Protein AF-A0A0B6XV13-F1 (afdb_monomer_lite)

Organism: NCBI:txid1028688

Radius of gyration: 22.48 Å; chains: 1; bounding box: 52×18×57 Å

Sequence (74 aa):
KEQLEPGCSVLLNHKTHSVVGVLNDDVDPMVSVMKLEKAPQETYADIGGLDQQIQEIKEAVELPLTHPEYYDEM

Foldseek 3Di:
DVVDDPPWAFDADPPPRDTPGTDPPPPPVVVVVVDDPDDDPDDPVNDPDCVVVVVVCCVVPVCCVPPVVVVVVD

pLDDT: mean 82.27, std 8.17, range [53.56, 91.25]

Secondary structure (DSSP, 8-state):
-TT--TT--EEE-TTT--EEEEPP----HHHHHHS--S--S--GGGS-S-HHHHHHHIIIIIHHHH-THHHHT-

InterPro domains:
  IPR012340 Nucleic acid-binding, OB-fold [G3DSA:2.40.50.140] (1-34)
  IPR027417 P-loop containing nucleoside triphosphate hydrolase [G3DSA:3.40.50.300] (35-74)
  IPR050221 26S Proteasome Regulatory ATPase [PTHR23073] (1-73)

Structure (mmCIF, N/CA/C/O backbone):
data_AF-A0A0B6XV13-F1
#
_entry.id   AF-A0A0B6XV13-F1
#
loop_
_atom_site.group_PDB
_atom_site.id
_atom_site.type_symbol
_atom_site.label_atom_id
_atom_site.label_alt_id
_atom_site.label_comp_id
_atom_site.label_asym_id
_atom_site.label_entity_id
_atom_site.label_seq_id
_atom_site.pdbx_PDB_ins_code
_atom_site.Cartn_x
_atom_site.Cartn_y
_atom_site.Cartn_z
_atom_site.occupancy
_atom_site.B_iso_or_equiv
_atom_site.auth_seq_id
_atom_site.auth_comp_id
_atom_site.auth_asym_id
_atom_site.auth_atom_id
_atom_site.pdbx_PDB_model_num
ATOM 1 N N . LYS A 1 1 ? 6.639 -6.548 -30.570 1.00 53.56 1 LYS A N 1
ATOM 2 C CA . LYS A 1 1 ? 6.868 -5.117 -30.901 1.00 53.56 1 LYS A CA 1
ATOM 3 C C . LYS A 1 1 ? 6.176 -4.186 -29.901 1.00 53.56 1 LYS A C 1
ATOM 5 O O . LYS A 1 1 ? 6.639 -3.072 -29.758 1.00 53.56 1 LYS A O 1
ATOM 10 N N . GLU A 1 2 ? 5.140 -4.651 -29.194 1.00 63.50 2 GLU A N 1
ATOM 11 C CA . GLU A 1 2 ? 4.447 -3.890 -28.135 1.00 63.50 2 GLU A CA 1
ATOM 12 C C . GLU A 1 2 ? 5.240 -3.708 -26.832 1.00 63.50 2 GLU A C 1
ATOM 14 O O . GLU A 1 2 ? 4.901 -2.835 -26.058 1.00 63.50 2 GLU A O 1
ATOM 19 N N . GLN A 1 3 ? 6.308 -4.476 -26.596 1.00 65.31 3 GLN A N 1
ATOM 20 C CA . GLN A 1 3 ? 7.126 -4.380 -25.371 1.00 65.31 3 GLN A CA 1
ATOM 21 C C . GLN A 1 3 ? 8.373 -3.489 -25.529 1.00 65.31 3 GLN A C 1
ATOM 23 O O . GLN A 1 3 ? 9.282 -3.549 -24.711 1.00 65.31 3 GLN A O 1
ATOM 28 N N . LEU A 1 4 ? 8.495 -2.754 -26.638 1.00 75.06 4 LEU A N 1
ATOM 29 C CA . LEU A 1 4 ? 9.673 -1.935 -26.928 1.00 75.06 4 LEU A CA 1
ATOM 30 C C . LEU A 1 4 ? 9.288 -0.463 -26.859 1.00 75.06 4 LEU A C 1
ATOM 32 O O . LEU A 1 4 ? 8.839 0.110 -27.853 1.00 75.06 4 LEU A O 1
ATOM 36 N N . GLU A 1 5 ? 9.495 0.130 -25.689 1.00 79.44 5 GLU A N 1
ATOM 37 C CA . GLU A 1 5 ? 9.342 1.563 -25.463 1.00 79.44 5 GLU A CA 1
ATOM 38 C C . GLU A 1 5 ? 10.719 2.254 -25.424 1.0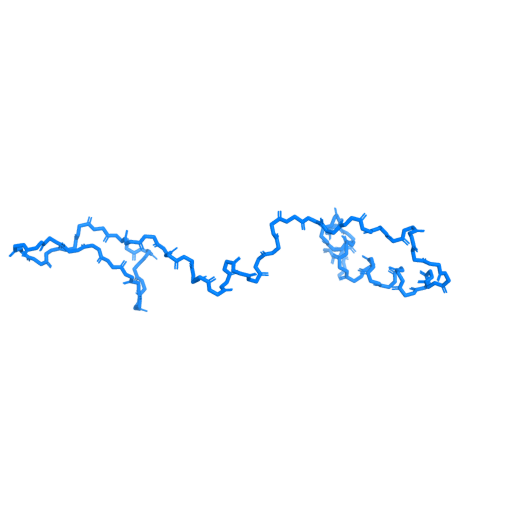0 79.44 5 GLU A C 1
ATOM 40 O O . GLU A 1 5 ? 11.732 1.629 -25.082 1.00 79.44 5 GLU A O 1
ATOM 45 N N . PRO A 1 6 ? 10.813 3.541 -25.810 1.00 78.69 6 PRO A N 1
ATOM 46 C CA . PRO A 1 6 ? 12.044 4.305 -25.647 1.00 78.69 6 PRO A CA 1
ATOM 47 C C . PRO A 1 6 ? 12.466 4.338 -24.170 1.00 78.69 6 PRO A C 1
ATOM 49 O O . PRO A 1 6 ? 11.744 4.871 -23.337 1.00 78.69 6 PRO A O 1
ATOM 52 N N . GLY A 1 7 ? 13.640 3.783 -23.857 1.00 79.44 7 GLY A N 1
ATOM 53 C CA . GLY A 1 7 ? 14.146 3.661 -22.482 1.00 79.44 7 GLY A CA 1
ATOM 54 C C . GLY A 1 7 ? 14.239 2.222 -21.966 1.00 79.44 7 GLY A C 1
ATOM 55 O O 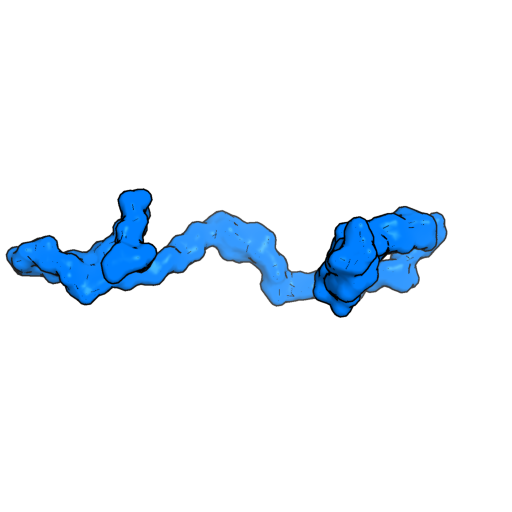. GLY A 1 7 ? 14.933 1.995 -20.980 1.00 79.44 7 GLY A O 1
ATOM 56 N N . CYS A 1 8 ? 13.635 1.245 -22.654 1.00 77.19 8 CYS A N 1
ATOM 57 C CA . CYS A 1 8 ? 13.775 -0.167 -22.298 1.00 77.19 8 CYS A CA 1
ATOM 58 C C . CYS A 1 8 ? 15.204 -0.679 -22.537 1.00 77.19 8 CYS A C 1
ATOM 60 O O . CYS A 1 8 ? 15.785 -0.493 -23.613 1.00 77.19 8 CYS A O 1
ATOM 62 N N . SER A 1 9 ? 15.744 -1.399 -21.556 1.00 81.25 9 SER A N 1
ATOM 63 C CA . SER A 1 9 ? 17.007 -2.123 -21.692 1.00 81.25 9 SER A CA 1
ATOM 64 C C . SER A 1 9 ? 16.834 -3.316 -22.637 1.00 81.25 9 SER A C 1
ATOM 66 O O . SER A 1 9 ? 15.902 -4.106 -22.508 1.00 81.25 9 SER A O 1
ATOM 68 N N . VAL A 1 10 ? 17.736 -3.474 -23.607 1.00 87.88 10 VAL A N 1
ATOM 69 C CA . VAL A 1 10 ? 17.699 -4.582 -24.575 1.00 87.88 10 VAL A CA 1
ATOM 70 C C . VAL A 1 10 ? 19.025 -5.331 -24.593 1.00 87.88 10 VAL A C 1
ATOM 72 O O . VAL A 1 10 ? 20.087 -4.766 -24.343 1.00 87.88 10 VAL A O 1
ATOM 75 N N . LEU A 1 11 ? 18.969 -6.622 -24.903 1.00 86.50 11 LEU A N 1
ATOM 76 C CA . LEU A 1 11 ? 20.141 -7.475 -25.046 1.00 86.50 11 LEU A CA 1
ATOM 77 C C . LEU A 1 11 ? 20.667 -7.389 -26.479 1.00 86.50 11 LEU A C 1
ATOM 79 O O . LEU A 1 11 ? 19.937 -7.669 -27.435 1.00 86.50 11 LEU A O 1
ATOM 83 N N . LEU A 1 12 ? 21.946 -7.043 -26.629 1.00 89.56 12 LEU A N 1
ATOM 84 C CA . LEU A 1 12 ? 22.621 -6.977 -27.924 1.00 89.56 12 LEU A CA 1
ATOM 85 C C . LEU A 1 12 ? 23.614 -8.126 -28.092 1.00 89.56 12 LEU A C 1
ATOM 87 O O . LEU A 1 12 ? 24.351 -8.490 -27.176 1.00 89.56 12 LEU A O 1
ATOM 91 N N . ASN A 1 13 ? 23.697 -8.656 -29.309 1.00 89.81 13 ASN A N 1
ATOM 92 C CA . ASN A 1 13 ? 24.767 -9.567 -29.692 1.00 89.81 13 ASN A CA 1
ATOM 93 C C . ASN A 1 13 ? 26.097 -8.805 -29.835 1.00 89.81 13 ASN A C 1
ATOM 95 O O . ASN A 1 13 ? 26.204 -7.889 -30.648 1.00 89.81 13 ASN A O 1
ATOM 99 N N . HIS A 1 14 ? 27.136 -9.233 -29.117 1.00 88.88 14 HIS A N 1
ATOM 100 C CA . HIS A 1 14 ? 28.419 -8.527 -29.039 1.00 88.88 14 HIS A CA 1
ATOM 101 C C . HIS A 1 14 ? 29.194 -8.402 -30.370 1.00 88.88 14 HIS A C 1
ATOM 103 O O . HIS A 1 14 ? 30.105 -7.583 -30.467 1.00 88.88 14 HIS A O 1
ATOM 109 N N . LYS A 1 15 ? 28.882 -9.217 -31.391 1.00 91.25 15 LYS A N 1
ATOM 110 C CA . LYS A 1 15 ? 29.560 -9.163 -32.705 1.00 91.25 15 LYS A CA 1
ATOM 111 C C . LYS A 1 15 ? 28.782 -8.357 -33.733 1.00 91.25 15 LYS A C 1
ATOM 113 O O . LYS A 1 15 ? 29.367 -7.595 -34.491 1.00 91.25 15 LYS A O 1
ATOM 118 N N . THR A 1 16 ? 27.469 -8.551 -33.783 1.00 90.62 16 THR A N 1
ATOM 119 C CA . THR A 1 16 ? 26.611 -8.004 -34.846 1.00 90.62 16 THR A CA 1
ATOM 120 C C . THR A 1 16 ? 25.748 -6.839 -34.382 1.00 90.62 16 THR A C 1
ATOM 122 O O . THR A 1 16 ? 25.061 -6.251 -35.209 1.00 90.62 16 THR A O 1
ATOM 125 N N . HIS A 1 17 ? 25.767 -6.508 -33.084 1.00 85.69 17 HIS A N 1
ATOM 126 C CA . HIS A 1 17 ? 24.929 -5.477 -32.458 1.00 85.69 17 HIS A CA 1
ATOM 127 C C . HIS A 1 17 ? 23.432 -5.649 -32.776 1.00 85.69 17 HIS A C 1
ATOM 129 O O . HIS A 1 17 ? 22.663 -4.693 -32.779 1.00 85.69 17 HIS A O 1
ATOM 135 N N . SER A 1 18 ? 23.010 -6.888 -33.048 1.00 87.94 18 SER A N 1
ATOM 136 C CA . SER A 1 18 ? 21.608 -7.236 -33.276 1.00 87.94 18 SER A CA 1
ATOM 137 C C . SER A 1 18 ? 20.881 -7.395 -31.944 1.00 87.94 18 SER A C 1
ATOM 139 O O . SER A 1 18 ? 21.443 -7.939 -30.990 1.00 87.94 18 SER A O 1
ATOM 141 N N . VAL A 1 19 ? 19.638 -6.916 -31.883 1.00 84.38 19 VAL A N 1
ATOM 1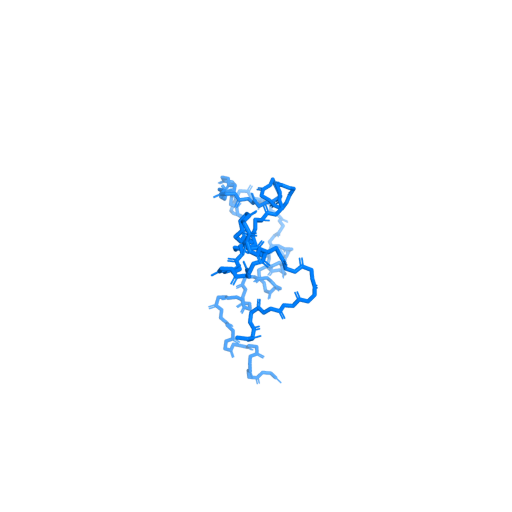42 C CA . VAL A 1 19 ? 18.778 -7.045 -30.700 1.00 84.38 19 VAL A CA 1
ATOM 143 C C . VAL A 1 19 ? 18.305 -8.492 -30.596 1.00 84.38 19 VAL A C 1
ATOM 145 O O . VAL A 1 19 ? 17.593 -8.979 -31.472 1.00 84.38 19 VAL A O 1
ATOM 148 N N . VAL A 1 20 ? 18.728 -9.181 -29.538 1.00 84.44 20 VAL A N 1
ATOM 149 C CA . VAL A 1 20 ? 18.398 -10.592 -29.277 1.00 84.44 20 VAL A CA 1
ATOM 150 C C . VAL A 1 20 ? 17.130 -10.710 -28.429 1.00 84.44 20 VAL A C 1
ATOM 152 O O . VAL A 1 20 ? 16.380 -11.671 -28.574 1.00 84.44 20 VAL A O 1
ATOM 155 N N . GLY A 1 21 ? 16.860 -9.720 -27.576 1.00 80.94 21 GLY A N 1
ATOM 156 C CA . GLY A 1 21 ? 15.681 -9.692 -26.715 1.00 80.94 21 GLY A CA 1
ATOM 157 C C . GLY A 1 21 ? 15.602 -8.420 -25.878 1.00 80.94 21 GLY A C 1
ATOM 158 O O . GLY A 1 21 ? 16.524 -7.606 -25.886 1.00 80.94 21 GLY A O 1
ATOM 159 N N . VAL A 1 22 ? 14.493 -8.255 -25.164 1.00 82.38 22 VAL A N 1
ATOM 160 C CA . VAL A 1 22 ? 14.310 -7.192 -24.168 1.00 82.38 22 VAL A CA 1
ATOM 161 C C . VAL A 1 22 ? 14.781 -7.731 -22.819 1.00 82.38 22 VAL A C 1
ATOM 163 O O . VAL A 1 22 ? 14.510 -8.888 -22.495 1.00 82.38 22 VAL A O 1
ATOM 166 N N . LEU A 1 23 ? 15.541 -6.931 -22.075 1.00 79.19 23 LEU A N 1
ATOM 167 C CA . LEU A 1 23 ? 15.858 -7.233 -20.684 1.00 79.19 23 LEU A CA 1
ATOM 168 C C . LEU A 1 23 ? 14.627 -6.848 -19.858 1.00 79.19 23 LEU A C 1
ATOM 170 O O . LEU A 1 23 ? 14.126 -5.738 -20.013 1.00 79.19 23 LEU A O 1
ATOM 174 N N . ASN A 1 24 ? 14.116 -7.765 -19.033 1.00 71.44 24 ASN A N 1
ATOM 175 C CA . ASN A 1 24 ? 12.997 -7.449 -18.141 1.00 71.44 24 ASN A CA 1
ATOM 176 C C . ASN A 1 24 ? 13.383 -6.276 -17.238 1.00 71.44 24 ASN A C 1
ATOM 178 O O . ASN A 1 24 ? 14.550 -6.187 -16.860 1.00 71.44 24 ASN A O 1
ATOM 182 N N . ASP A 1 25 ? 12.424 -5.413 -16.896 1.00 69.62 25 ASP A N 1
ATOM 183 C CA . ASP A 1 25 ? 12.657 -4.297 -15.983 1.00 69.62 25 ASP A CA 1
ATOM 184 C C . ASP A 1 25 ? 13.293 -4.804 -14.686 1.00 69.62 25 ASP A C 1
ATOM 186 O O . ASP A 1 25 ? 12.636 -5.417 -13.837 1.00 69.62 25 ASP A O 1
ATOM 190 N N . ASP A 1 26 ? 14.597 -4.560 -14.550 1.00 65.56 26 ASP A N 1
ATOM 191 C CA . ASP A 1 26 ? 15.292 -4.646 -13.280 1.00 65.56 26 ASP A CA 1
ATOM 192 C C . ASP A 1 26 ? 14.621 -3.611 -12.381 1.00 65.56 26 ASP A C 1
ATOM 194 O O . ASP A 1 26 ? 14.812 -2.404 -12.535 1.00 65.56 26 ASP A O 1
ATOM 198 N N . VAL A 1 27 ? 13.746 -4.087 -11.492 1.00 68.44 27 VAL A N 1
ATOM 199 C CA . VAL A 1 27 ? 13.069 -3.229 -10.524 1.00 68.44 27 VAL A CA 1
ATOM 200 C C . VAL A 1 27 ? 14.125 -2.419 -9.787 1.00 68.44 27 VAL A C 1
ATOM 202 O O . VAL A 1 27 ? 15.060 -2.983 -9.213 1.00 68.44 27 VAL A O 1
ATOM 205 N N . ASP A 1 28 ? 13.979 -1.094 -9.824 1.00 78.06 28 ASP A N 1
ATOM 206 C CA . ASP A 1 28 ? 14.957 -0.200 -9.218 1.00 78.06 28 ASP A CA 1
ATOM 207 C C . ASP A 1 28 ? 15.200 -0.621 -7.753 1.00 78.06 28 ASP A C 1
ATOM 209 O O . ASP A 1 28 ? 14.240 -0.883 -7.008 1.00 78.06 28 ASP A O 1
ATOM 213 N N . PRO A 1 29 ? 16.466 -0.743 -7.317 1.00 78.12 29 PRO A N 1
ATOM 214 C CA . PRO A 1 29 ? 16.774 -1.198 -5.970 1.00 78.12 29 PRO A CA 1
ATOM 215 C C . PRO A 1 29 ? 16.137 -0.309 -4.889 1.00 78.12 29 PRO A C 1
ATOM 217 O O . PRO A 1 29 ? 15.790 -0.821 -3.827 1.00 78.12 29 PRO A O 1
ATOM 220 N N . MET A 1 30 ? 15.891 0.982 -5.149 1.00 76.88 30 MET A N 1
ATOM 221 C CA . MET A 1 30 ? 15.162 1.864 -4.229 1.00 76.88 30 MET A CA 1
ATOM 222 C C . MET A 1 30 ? 13.691 1.463 -4.086 1.00 76.88 30 MET A C 1
ATOM 224 O O . MET A 1 30 ? 13.159 1.488 -2.977 1.00 76.88 30 MET A O 1
ATOM 228 N N . VAL A 1 31 ? 13.038 1.033 -5.171 1.00 82.31 31 VAL A N 1
ATOM 229 C CA . VAL A 1 31 ? 11.653 0.533 -5.121 1.00 82.31 31 VAL A CA 1
ATOM 230 C C . VAL A 1 31 ? 11.588 -0.757 -4.312 1.00 82.31 31 VAL A C 1
ATOM 232 O O . VAL A 1 31 ? 10.664 -0.945 -3.525 1.00 82.31 31 VAL A O 1
ATOM 235 N N . SER A 1 32 ? 12.585 -1.628 -4.457 1.00 78.69 32 SER A N 1
ATOM 236 C CA . SER A 1 32 ? 12.676 -2.858 -3.664 1.00 78.69 32 SER A CA 1
ATOM 237 C C . SER A 1 32 ? 12.853 -2.577 -2.167 1.00 78.69 32 SER A C 1
ATOM 239 O O . SER A 1 32 ? 12.269 -3.283 -1.356 1.00 78.69 32 SER A O 1
ATOM 241 N N . VAL A 1 33 ? 13.579 -1.516 -1.791 1.00 80.94 33 VAL A N 1
ATOM 242 C CA . VAL A 1 33 ? 13.718 -1.082 -0.385 1.00 80.94 33 VAL A CA 1
ATOM 243 C C . VAL A 1 33 ? 12.417 -0.502 0.179 1.00 80.94 33 VAL A C 1
ATOM 245 O O . VAL A 1 33 ? 12.127 -0.674 1.360 1.00 80.94 33 VAL A O 1
ATOM 248 N N . MET A 1 34 ? 11.629 0.193 -0.643 1.00 84.12 34 MET A N 1
ATOM 249 C CA . MET A 1 34 ? 10.350 0.781 -0.220 1.00 84.12 34 MET A CA 1
ATOM 250 C C . MET A 1 34 ? 9.204 -0.236 -0.172 1.00 84.12 34 MET A C 1
ATOM 252 O O . MET A 1 34 ? 8.189 0.012 0.481 1.00 84.12 34 MET A O 1
ATOM 256 N N . LYS A 1 35 ? 9.340 -1.373 -0.860 1.00 81.81 35 LYS A N 1
ATOM 257 C CA . LYS A 1 35 ? 8.361 -2.457 -0.806 1.00 81.81 35 LYS A CA 1
ATOM 258 C C . LYS A 1 35 ? 8.424 -3.143 0.551 1.00 81.81 35 LYS A C 1
ATOM 260 O O . LYS A 1 35 ? 9.444 -3.695 0.952 1.00 81.81 35 LYS A O 1
ATOM 265 N N . LEU A 1 36 ? 7.291 -3.152 1.238 1.00 80.44 36 LEU A N 1
ATOM 266 C CA . LEU A 1 36 ? 7.145 -3.898 2.473 1.00 80.44 36 LEU A CA 1
ATOM 267 C C . LEU A 1 36 ? 6.941 -5.387 2.147 1.00 80.44 36 LEU A C 1
ATOM 269 O O . LEU A 1 36 ? 5.896 -5.768 1.627 1.00 80.44 36 LEU A O 1
ATOM 273 N N . GLU A 1 37 ? 7.927 -6.235 2.450 1.00 77.81 37 GLU A N 1
ATOM 274 C CA . GLU A 1 37 ? 7.813 -7.688 2.220 1.00 77.81 37 GLU A CA 1
ATOM 275 C C . GLU A 1 37 ? 6.924 -8.400 3.251 1.00 77.81 37 GLU A C 1
ATOM 277 O O . GLU A 1 37 ? 6.369 -9.461 2.969 1.00 77.81 37 GLU A O 1
ATOM 282 N N . LYS A 1 38 ? 6.808 -7.852 4.466 1.00 83.56 38 LYS A N 1
ATOM 283 C CA . LYS A 1 38 ? 6.078 -8.472 5.579 1.00 83.56 38 LYS A CA 1
ATOM 284 C C . LYS A 1 38 ? 5.146 -7.472 6.235 1.00 83.56 38 LYS A C 1
ATOM 286 O O . LYS A 1 38 ? 5.563 -6.363 6.554 1.00 83.56 38 LYS A O 1
ATOM 291 N N . ALA A 1 39 ? 3.913 -7.899 6.485 1.00 83.44 39 ALA A N 1
ATOM 292 C CA . ALA A 1 39 ? 2.958 -7.107 7.243 1.00 83.44 39 ALA A CA 1
ATOM 293 C C . ALA A 1 39 ? 3.495 -6.798 8.659 1.00 83.44 39 ALA A C 1
ATOM 295 O O . ALA A 1 39 ? 4.200 -7.634 9.240 1.00 83.44 39 ALA A O 1
ATOM 296 N N . PRO A 1 40 ? 3.180 -5.614 9.215 1.00 86.00 40 PRO A N 1
ATOM 297 C CA . PRO A 1 40 ? 3.469 -5.309 10.610 1.00 86.00 40 PRO A CA 1
ATOM 298 C C . PRO A 1 40 ? 2.695 -6.253 11.544 1.00 86.00 40 PRO A C 1
ATOM 300 O O . PRO A 1 40 ? 1.692 -6.846 11.152 1.00 86.00 40 PRO A O 1
ATOM 303 N N . GLN A 1 41 ? 3.180 -6.407 12.779 1.00 84.69 41 GLN A N 1
ATOM 304 C CA . GLN A 1 41 ? 2.582 -7.323 13.759 1.00 84.69 41 GLN A CA 1
ATOM 305 C C . GLN A 1 41 ? 1.329 -6.746 14.438 1.00 84.69 41 GLN A C 1
ATOM 307 O O . GLN A 1 41 ? 0.453 -7.509 14.837 1.00 84.69 41 GLN A O 1
ATOM 312 N N . GLU A 1 42 ? 1.249 -5.421 14.553 1.00 87.44 42 GLU A N 1
ATOM 313 C CA . GLU A 1 42 ? 0.159 -4.722 15.236 1.00 87.44 42 GLU A CA 1
ATOM 314 C C . GLU A 1 42 ? -1.123 -4.728 14.400 1.00 87.44 42 GLU A C 1
ATOM 316 O O . GLU A 1 42 ? -1.100 -4.511 13.184 1.00 87.44 42 GLU A O 1
ATOM 321 N N . THR A 1 43 ? -2.256 -4.922 15.064 1.00 86.69 43 THR A N 1
ATOM 322 C CA . THR A 1 43 ? -3.583 -4.915 14.447 1.00 86.69 43 THR A CA 1
ATOM 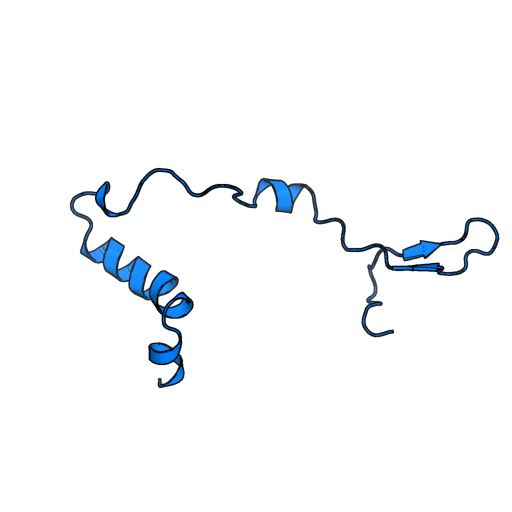323 C C . THR A 1 43 ? -4.397 -3.711 14.909 1.00 86.69 43 THR A C 1
ATOM 325 O O . THR A 1 43 ? -4.116 -3.099 15.936 1.00 86.69 43 THR A O 1
ATOM 328 N N . TYR A 1 44 ? -5.475 -3.379 14.190 1.00 85.62 44 TYR A N 1
ATOM 329 C CA . TYR A 1 44 ? -6.392 -2.316 14.625 1.00 85.62 44 TYR A CA 1
ATOM 330 C C . TYR A 1 44 ? -7.018 -2.575 16.006 1.00 85.62 44 TYR A C 1
ATOM 332 O O . TYR A 1 44 ? -7.445 -1.625 16.652 1.00 85.62 44 TYR A O 1
ATOM 340 N N . ALA A 1 45 ? -7.063 -3.831 16.467 1.00 85.00 45 ALA A N 1
ATOM 341 C CA . ALA A 1 45 ? -7.557 -4.177 17.799 1.00 85.00 45 ALA A CA 1
ATOM 342 C C . ALA A 1 45 ? -6.595 -3.748 18.924 1.00 85.00 45 ALA A C 1
ATOM 344 O O . ALA A 1 45 ? -7.032 -3.572 20.060 1.00 85.00 45 ALA A O 1
ATOM 345 N N . ASP A 1 46 ? -5.314 -3.546 18.605 1.00 86.56 46 ASP A N 1
ATOM 346 C CA . ASP A 1 46 ? -4.293 -3.090 19.552 1.00 86.56 46 ASP A CA 1
ATOM 347 C C . ASP A 1 46 ? -4.326 -1.557 19.745 1.00 86.56 46 ASP A C 1
ATOM 349 O O . ASP A 1 46 ? -3.703 -1.017 20.661 1.00 86.56 46 ASP A O 1
ATOM 353 N N . ILE A 1 47 ? -5.092 -0.836 18.914 1.00 84.56 47 ILE A N 1
ATOM 354 C CA . ILE A 1 47 ? -5.232 0.624 18.949 1.00 84.56 47 ILE A CA 1
ATOM 355 C C . ILE A 1 47 ? -6.523 0.999 19.694 1.00 84.56 47 ILE A C 1
ATOM 357 O O . ILE A 1 47 ? -7.624 0.861 19.171 1.00 84.56 47 ILE A O 1
ATOM 361 N N . GLY A 1 48 ? -6.402 1.510 20.923 1.00 89.31 48 GLY A N 1
ATOM 362 C CA . GLY A 1 48 ? -7.556 1.895 21.747 1.00 89.31 48 GLY A CA 1
ATOM 363 C C . GLY A 1 48 ? -8.070 3.323 21.510 1.00 89.31 48 GLY A C 1
ATOM 364 O O . GLY A 1 48 ? -7.284 4.266 21.427 1.00 89.31 48 GLY A O 1
ATOM 365 N N . GLY A 1 49 ? -9.399 3.496 21.492 1.00 89.62 49 GLY A N 1
ATOM 366 C CA . GLY A 1 49 ? -10.083 4.798 21.587 1.00 89.62 49 GLY A CA 1
ATOM 367 C C . GLY A 1 49 ? -10.190 5.612 20.292 1.00 89.62 49 GLY A C 1
ATOM 368 O O . GLY A 1 49 ? -10.665 6.745 20.333 1.00 89.62 49 GLY A O 1
ATOM 369 N N . LEU A 1 50 ? -9.755 5.052 19.160 1.00 89.38 50 LEU A N 1
ATOM 370 C CA . LEU A 1 50 ? -9.776 5.688 17.835 1.00 89.38 50 LEU A CA 1
ATOM 371 C C . LEU A 1 50 ? -10.738 4.980 16.870 1.00 89.38 50 LEU A C 1
ATOM 373 O O . LEU A 1 50 ? -10.478 4.901 15.672 1.00 89.38 50 LEU A O 1
ATOM 377 N N . ASP A 1 51 ? -11.845 4.444 17.385 1.00 88.50 51 ASP A N 1
ATOM 378 C CA . ASP A 1 51 ? -12.781 3.627 16.606 1.00 88.50 51 ASP A CA 1
ATOM 379 C C . ASP A 1 51 ? -13.324 4.362 15.370 1.00 88.50 51 ASP A C 1
ATOM 381 O O . ASP A 1 51 ? -13.404 3.776 14.291 1.00 88.50 51 ASP A O 1
ATOM 385 N N . GLN A 1 52 ? -13.620 5.662 15.497 1.00 91.19 52 GLN A N 1
ATOM 386 C CA . GLN A 1 52 ? -14.116 6.474 14.383 1.00 91.19 52 GLN A CA 1
ATOM 387 C C . GLN A 1 52 ? -13.066 6.613 13.268 1.00 91.19 52 GLN A C 1
ATOM 389 O O . GLN A 1 52 ? -13.364 6.382 12.101 1.00 91.19 52 GLN A O 1
ATOM 394 N N . GLN A 1 53 ? -11.822 6.946 13.616 1.00 90.56 53 GLN A N 1
ATOM 395 C CA . GLN A 1 53 ? -10.740 7.120 12.644 1.00 90.56 53 GLN A CA 1
ATOM 396 C C . GLN A 1 53 ? -10.353 5.790 11.986 1.00 90.56 53 GLN A C 1
ATOM 398 O O . GLN A 1 53 ? -10.043 5.753 10.797 1.00 90.56 53 GLN A O 1
ATOM 403 N N . ILE A 1 54 ? -10.387 4.690 12.747 1.00 89.62 54 ILE A N 1
ATOM 404 C CA . ILE A 1 54 ? -10.156 3.344 12.213 1.00 89.62 54 ILE A CA 1
ATOM 405 C C . ILE A 1 54 ? -11.244 2.992 11.194 1.00 89.62 54 ILE A C 1
ATOM 407 O O . ILE A 1 54 ? -10.922 2.463 10.132 1.00 89.62 54 ILE A O 1
ATOM 411 N N . GLN A 1 55 ? -12.512 3.300 11.483 1.00 89.81 55 GLN A N 1
ATOM 412 C CA . GLN A 1 55 ? -13.610 3.070 10.545 1.00 89.81 55 GLN A CA 1
ATOM 413 C C . GLN A 1 55 ? -13.431 3.881 9.252 1.00 89.81 55 GLN A C 1
ATOM 415 O O . GLN A 1 55 ? -13.516 3.305 8.170 1.00 89.81 55 GLN A O 1
ATOM 420 N N . GLU A 1 56 ? -13.097 5.171 9.350 1.00 90.50 56 GLU A N 1
ATOM 421 C CA . GLU A 1 56 ? -12.857 6.028 8.177 1.00 90.50 56 GLU A CA 1
ATOM 422 C C . GLU A 1 56 ? -11.731 5.482 7.278 1.00 90.50 56 GLU A C 1
ATOM 424 O O . GLU A 1 56 ? -11.877 5.430 6.057 1.00 90.50 56 GLU A O 1
ATOM 429 N N . ILE A 1 57 ? -10.620 5.011 7.861 1.00 89.94 57 ILE A N 1
ATOM 430 C CA . ILE A 1 57 ? -9.521 4.407 7.087 1.00 89.94 57 ILE A CA 1
ATOM 431 C C . ILE A 1 57 ? -9.959 3.100 6.415 1.00 89.94 57 ILE A C 1
ATOM 433 O O . ILE A 1 57 ? -9.603 2.854 5.259 1.00 89.94 57 ILE A O 1
ATOM 437 N N . LYS A 1 58 ? -10.739 2.263 7.109 1.00 87.69 58 LYS A N 1
ATOM 438 C CA . LYS A 1 58 ? -11.254 1.009 6.542 1.00 87.69 58 LYS A CA 1
ATOM 439 C C . LYS A 1 58 ? -12.173 1.261 5.356 1.00 87.69 58 LYS A C 1
ATOM 441 O O . LYS A 1 58 ? -12.009 0.620 4.326 1.00 87.69 58 LYS A O 1
ATOM 446 N N . GLU A 1 59 ? -13.090 2.213 5.467 1.00 88.25 59 GLU A N 1
ATOM 447 C CA . GLU A 1 59 ? -13.995 2.584 4.374 1.00 88.25 59 GLU A CA 1
ATOM 448 C C . GLU A 1 59 ? -13.252 3.233 3.198 1.00 88.25 59 GLU A C 1
ATOM 450 O O . GLU A 1 59 ? -13.634 3.045 2.048 1.00 88.25 59 GLU A O 1
ATOM 455 N N . ALA A 1 60 ? -12.165 3.966 3.454 1.00 87.75 60 ALA A N 1
ATOM 456 C CA . ALA A 1 60 ? -11.401 4.628 2.398 1.00 87.75 60 ALA A CA 1
ATOM 457 C C . ALA A 1 60 ? -10.428 3.698 1.650 1.00 87.75 60 ALA A C 1
ATOM 459 O O . ALA A 1 60 ? -10.166 3.921 0.469 1.00 87.75 60 ALA A O 1
ATOM 460 N N . VAL A 1 61 ? -9.854 2.695 2.325 1.00 88.31 61 VAL A N 1
ATOM 461 C CA . VAL A 1 61 ? -8.766 1.867 1.767 1.00 88.31 61 VAL A CA 1
ATOM 462 C C . VAL A 1 61 ? -9.132 0.388 1.686 1.00 88.31 61 VAL A C 1
ATOM 464 O O . VAL A 1 61 ? -8.920 -0.237 0.651 1.00 88.31 61 VAL A O 1
ATOM 467 N N . GLU A 1 62 ? -9.669 -0.193 2.760 1.00 86.75 62 GLU A N 1
ATOM 468 C CA . GLU A 1 62 ? -9.916 -1.640 2.852 1.00 86.75 62 GLU A CA 1
ATOM 469 C C . GLU A 1 62 ? -11.187 -2.053 2.100 1.00 86.75 62 GLU A C 1
ATOM 471 O O . GLU A 1 62 ? -11.177 -3.027 1.344 1.00 86.75 62 GLU A O 1
ATOM 476 N N . LEU A 1 63 ? -12.273 -1.295 2.260 1.00 87.12 63 LEU A N 1
ATOM 477 C CA . LEU A 1 63 ? -13.575 -1.602 1.675 1.00 87.12 63 LEU A CA 1
ATOM 478 C C . LEU A 1 63 ? -13.569 -1.568 0.135 1.00 87.12 63 LEU A C 1
ATOM 480 O O . LEU A 1 63 ? -14.058 -2.534 -0.445 1.00 87.12 63 LEU A O 1
ATOM 484 N N . PRO A 1 64 ? -12.951 -0.581 -0.549 1.00 87.44 64 PRO A N 1
ATOM 485 C CA . PRO A 1 64 ? -12.898 -0.564 -2.014 1.00 87.44 64 PRO A CA 1
ATOM 486 C C . PRO A 1 64 ? -12.076 -1.712 -2.611 1.00 87.44 64 PRO A C 1
ATOM 488 O O . PRO A 1 64 ? -12.336 -2.151 -3.726 1.00 87.44 64 PRO A O 1
ATOM 491 N N . LEU A 1 65 ? -11.067 -2.201 -1.883 1.00 87.50 65 LEU A N 1
ATOM 492 C CA . LEU A 1 65 ? -10.213 -3.300 -2.341 1.00 87.50 65 LEU A CA 1
ATOM 493 C C . LEU A 1 65 ? -10.832 -4.676 -2.074 1.00 87.50 65 LEU A C 1
ATOM 495 O O . LEU A 1 65 ? -10.589 -5.612 -2.833 1.00 87.50 65 LEU A O 1
ATOM 499 N N . THR A 1 66 ? -11.600 -4.805 -0.992 1.00 87.62 66 THR A N 1
ATOM 500 C CA . THR A 1 66 ? -12.187 -6.084 -0.559 1.00 87.62 66 THR A CA 1
ATOM 501 C C . THR A 1 66 ? -13.580 -6.299 -1.143 1.00 87.62 66 THR A C 1
ATOM 503 O O . THR A 1 66 ? -13.931 -7.427 -1.479 1.00 87.62 66 THR A O 1
ATOM 506 N N . HIS A 1 67 ? -14.351 -5.219 -1.276 1.00 85.44 67 HIS A N 1
ATOM 507 C CA . HIS A 1 67 ? -15.719 -5.205 -1.786 1.00 85.44 67 HIS A CA 1
ATOM 508 C C . HIS A 1 67 ? -15.913 -4.070 -2.806 1.00 85.44 67 HIS A C 1
ATOM 510 O O . HIS A 1 67 ? -16.613 -3.089 -2.521 1.00 85.44 67 HIS A O 1
ATOM 516 N N . PRO A 1 68 ? -15.282 -4.167 -3.990 1.00 85.31 68 PRO A N 1
ATOM 517 C CA . PRO A 1 68 ? -15.436 -3.167 -5.046 1.00 85.31 68 PRO A CA 1
ATOM 51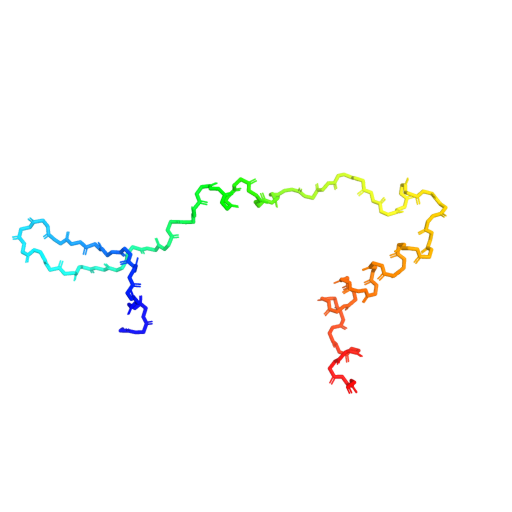8 C C . PRO A 1 68 ? -16.897 -3.001 -5.501 1.00 85.31 68 PRO A C 1
ATOM 520 O O . PRO A 1 68 ? -17.284 -1.914 -5.923 1.00 85.31 68 PRO A O 1
ATOM 523 N N . GLU A 1 69 ? -17.741 -4.027 -5.335 1.00 86.56 69 GLU A N 1
ATOM 524 C CA . GLU A 1 69 ? -19.150 -4.016 -5.739 1.00 86.56 69 GLU A CA 1
ATOM 525 C C . GLU A 1 69 ? -19.979 -2.878 -5.118 1.00 86.56 69 GLU A C 1
ATOM 527 O O . GLU A 1 69 ? -20.881 -2.359 -5.769 1.00 86.56 69 GLU A O 1
ATOM 532 N N . TYR A 1 70 ? -19.663 -2.435 -3.896 1.00 80.56 70 TYR A N 1
ATOM 533 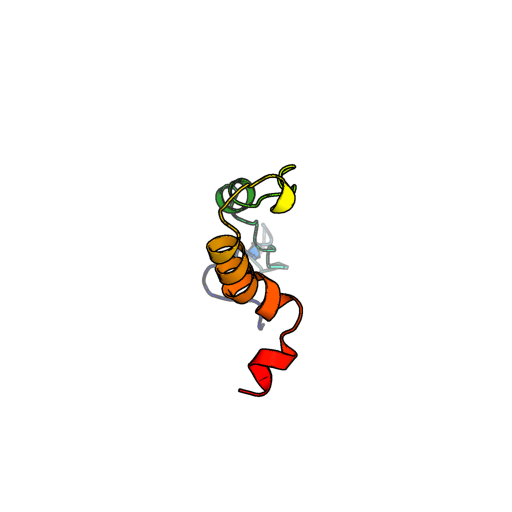C CA . TYR A 1 70 ? -20.381 -1.325 -3.256 1.00 80.56 70 TYR A CA 1
ATOM 534 C C . TYR A 1 70 ? -20.055 0.045 -3.869 1.00 80.56 70 TYR A C 1
ATOM 536 O O . TYR A 1 70 ? -20.786 1.005 -3.629 1.00 80.56 70 TYR A O 1
ATOM 544 N N . TYR A 1 71 ? -18.963 0.142 -4.630 1.00 78.12 71 TYR A N 1
ATOM 545 C CA . TYR A 1 71 ? -18.475 1.380 -5.239 1.00 78.12 71 TYR A CA 1
ATOM 546 C C . TYR A 1 71 ? -18.704 1.419 -6.750 1.00 78.12 71 TYR A C 1
ATOM 548 O O . TYR A 1 71 ? -18.819 2.508 -7.301 1.00 78.12 71 TYR A O 1
ATOM 556 N N . ASP A 1 72 ? -18.810 0.260 -7.405 1.00 74.75 72 ASP A N 1
ATOM 557 C CA . ASP A 1 72 ? -19.149 0.166 -8.830 1.00 74.75 72 ASP A CA 1
ATOM 558 C C . ASP A 1 72 ? -20.636 0.468 -9.113 1.00 74.75 72 ASP A C 1
ATOM 560 O O . ASP A 1 72 ? -20.990 0.832 -10.235 1.00 74.75 72 ASP A O 1
ATOM 564 N N . GLU A 1 73 ? -21.519 0.315 -8.115 1.00 64.56 73 GLU A N 1
ATOM 565 C CA . GLU A 1 73 ? -22.950 0.655 -8.221 1.00 64.56 73 GLU A CA 1
ATOM 566 C C . GLU A 1 73 ? -23.279 2.129 -7.883 1.00 64.56 73 GLU A C 1
ATOM 568 O O . GLU A 1 73 ? -24.440 2.532 -8.013 1.00 64.56 73 GLU A O 1
ATOM 573 N N . MET A 1 74 ? -22.289 2.941 -7.476 1.00 55.38 74 MET A N 1
ATOM 574 C CA . MET A 1 74 ? -22.422 4.405 -7.326 1.00 55.38 74 MET A CA 1
ATOM 575 C C . MET A 1 74 ? -22.118 5.149 -8.628 1.00 55.38 74 MET A C 1
ATOM 577 O O . MET A 1 74 ? -22.856 6.123 -8.912 1.00 55.38 74 MET A O 1
#